Protein AF-A0A6P0LXU1-F1 (afdb_monomer)

Solvent-accessible surface area (backbone atoms only — not comparable to full-atom values): 3288 Å² total; per-residue (Å²): 128,83,78,28,70,77,44,38,76,49,49,51,62,78,90,21,50,69,52,43,52,56,43,41,76,77,68,51,52,80,74,52,64,69,46,62,74,78,85,83,85,77,86,86,59,94,88,58,136

Foldseek 3Di:
DPALVPLCVQLPDPVNVVSVVVVVVVPDDPVCSRPHDDDDDDPDDPPDD

Secondary structure (DSSP, 8-state):
----HHHHHHHSSGGGHHHHHHHHHTT--TGGGGSPP--------SS--

pLDDT: mean 89.57, std 9.32, range [52.5, 96.06]

Mean predicted aligned error: 4.77 Å

Radius of gyration: 14.29 Å; Cα contacts (8 Å, |Δi|>4): 23; chains: 1; bounding box: 45×18×26 Å

Structure (mmCIF, N/CA/C/O backbone):
data_AF-A0A6P0LXU1-F1
#
_entry.id   AF-A0A6P0LXU1-F1
#
loop_
_atom_site.group_PDB
_atom_site.id
_atom_site.type_symbol
_atom_site.label_atom_id
_atom_site.label_alt_id
_atom_site.label_comp_id
_atom_site.label_asym_id
_atom_site.label_entity_id
_atom_site.label_seq_id
_atom_site.pdbx_PDB_ins_code
_atom_site.Cartn_x
_atom_site.Cartn_y
_atom_site.Cartn_z
_atom_site.occupancy
_atom_site.B_iso_or_equiv
_atom_site.auth_seq_id
_atom_site.auth_comp_id
_atom_site.auth_asym_id
_atom_site.auth_atom_id
_atom_site.pdbx_PDB_model_num
ATOM 1 N N . MET A 1 1 ? -5.800 -8.254 18.286 1.00 52.50 1 MET A N 1
ATOM 2 C CA . MET 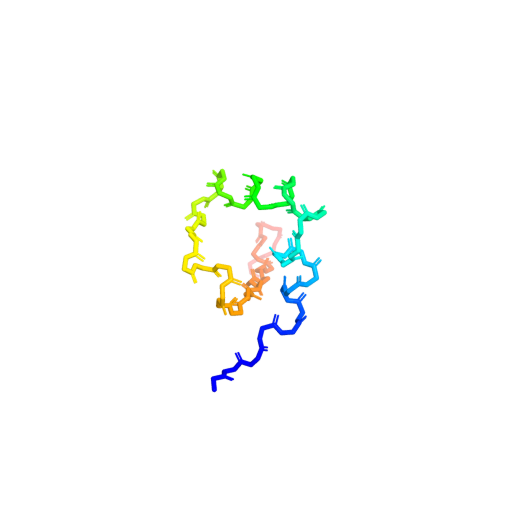A 1 1 ? -5.348 -8.257 16.875 1.00 52.50 1 MET A CA 1
ATOM 3 C C . MET A 1 1 ? -4.555 -6.978 16.662 1.00 52.50 1 MET A C 1
ATOM 5 O O . MET A 1 1 ? -4.964 -5.987 17.253 1.00 52.50 1 MET A O 1
ATOM 9 N N . PRO A 1 2 ? -3.422 -6.971 15.939 1.00 54.03 2 PRO A N 1
ATOM 10 C CA . PRO A 1 2 ? -2.680 -5.731 15.728 1.00 54.03 2 PRO A CA 1
ATOM 11 C C . PRO A 1 2 ? -3.586 -4.727 15.009 1.00 54.03 2 PRO A C 1
ATOM 13 O O . PRO A 1 2 ? -4.178 -5.048 13.979 1.00 54.03 2 PRO A O 1
ATOM 16 N N . GLU A 1 3 ? -3.751 -3.543 15.590 1.00 75.25 3 GLU A N 1
ATOM 17 C CA . GLU A 1 3 ? -4.676 -2.541 15.071 1.00 75.25 3 GLU A CA 1
ATOM 18 C C . GLU A 1 3 ? -4.102 -1.911 13.795 1.00 75.25 3 GLU A C 1
ATOM 20 O O . GLU A 1 3 ? -3.008 -1.346 13.789 1.00 75.25 3 GLU A O 1
ATOM 25 N N . ASN A 1 4 ? -4.834 -1.989 12.683 1.00 85.50 4 ASN A N 1
ATOM 26 C CA . ASN A 1 4 ? -4.405 -1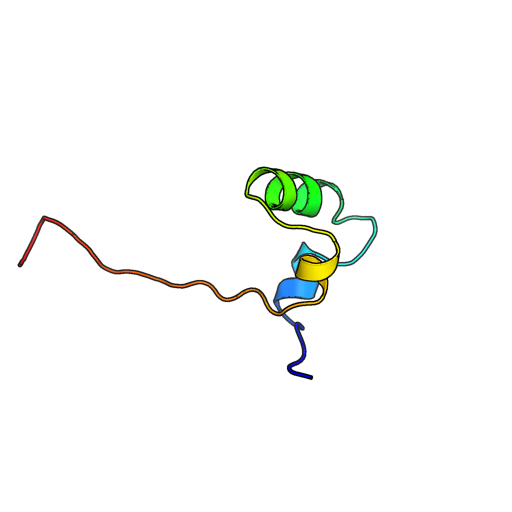.514 11.365 1.00 85.50 4 ASN A CA 1
ATOM 27 C C . ASN A 1 4 ? -4.589 0.016 11.186 1.00 85.50 4 ASN A C 1
ATOM 29 O O . ASN A 1 4 ? -4.848 0.495 10.079 1.00 85.50 4 ASN A O 1
ATOM 33 N N . LEU A 1 5 ? -4.428 0.785 12.274 1.00 86.12 5 LEU A N 1
ATOM 34 C CA . LEU A 1 5 ? -4.781 2.209 12.433 1.00 86.12 5 LEU A CA 1
ATOM 35 C C . LEU A 1 5 ? -4.260 3.111 11.307 1.00 86.12 5 LEU A C 1
ATOM 37 O O . LEU A 1 5 ? -4.964 3.997 10.827 1.00 86.12 5 LEU A O 1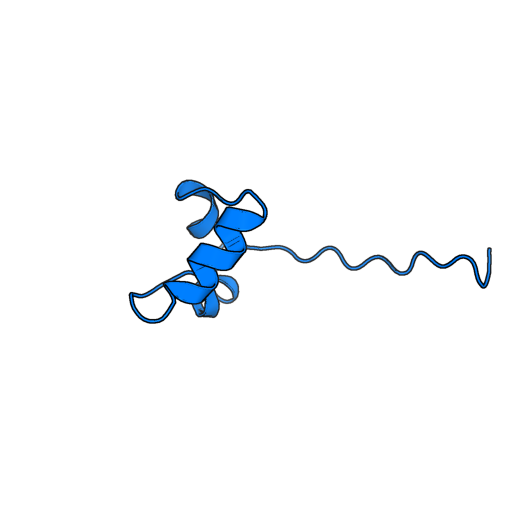
ATOM 41 N N . ARG A 1 6 ? -3.023 2.881 10.850 1.00 89.56 6 ARG A N 1
ATOM 42 C CA . ARG A 1 6 ? -2.411 3.674 9.770 1.00 89.56 6 ARG A CA 1
ATOM 43 C C . ARG A 1 6 ? -2.981 3.324 8.397 1.00 89.56 6 ARG A C 1
ATOM 45 O O . ARG A 1 6 ? -3.267 4.222 7.613 1.00 89.56 6 ARG A O 1
ATOM 52 N N . SER A 1 7 ? -3.185 2.040 8.111 1.00 91.31 7 SER A N 1
ATOM 53 C CA . SER A 1 7 ? -3.761 1.584 6.839 1.00 91.31 7 SER A CA 1
ATOM 54 C C . SER A 1 7 ? -5.241 1.941 6.694 1.00 91.31 7 SER A C 1
ATOM 56 O O . SER A 1 7 ? -5.690 2.179 5.575 1.00 91.31 7 SER A O 1
ATOM 58 N N . GLN A 1 8 ? -5.989 2.076 7.797 1.00 90.38 8 GLN A N 1
ATOM 59 C CA . GLN A 1 8 ? -7.403 2.471 7.750 1.00 90.38 8 GLN A CA 1
ATOM 60 C C . GLN A 1 8 ? -7.629 3.815 7.052 1.00 90.38 8 GLN A C 1
ATOM 62 O O . GLN A 1 8 ? -8.640 3.990 6.377 1.00 90.38 8 GLN A O 1
ATOM 67 N N . VAL A 1 9 ? -6.664 4.736 7.142 1.00 91.31 9 VAL A N 1
ATOM 68 C CA . VAL A 1 9 ? -6.726 6.054 6.491 1.00 91.31 9 VAL A CA 1
ATOM 69 C C . VAL A 1 9 ? -6.948 5.932 4.981 1.00 91.31 9 VAL A C 1
ATOM 71 O O . VAL A 1 9 ? -7.609 6.789 4.391 1.00 91.31 9 VAL A O 1
ATOM 74 N N . VAL A 1 10 ? -6.430 4.868 4.359 1.00 89.31 10 VAL A N 1
ATOM 75 C CA . VAL A 1 10 ? -6.519 4.640 2.912 1.00 89.31 10 VAL A CA 1
ATOM 76 C C . VAL A 1 10 ? -7.446 3.490 2.521 1.00 89.31 10 VAL A C 1
ATOM 78 O O . VAL A 1 10 ? -7.874 3.471 1.371 1.00 89.31 10 VAL A O 1
ATOM 81 N N . THR A 1 11 ? -7.792 2.573 3.433 1.00 90.50 11 THR A N 1
ATOM 82 C CA . THR A 1 11 ? -8.655 1.415 3.130 1.00 90.50 11 THR A CA 1
ATOM 83 C C . THR A 1 11 ? -10.110 1.595 3.573 1.00 90.50 11 THR A C 1
ATOM 85 O O . THR A 1 11 ? -11.012 1.103 2.890 1.00 90.50 11 THR A O 1
ATOM 88 N N . GLN A 1 12 ? -10.375 2.333 4.657 1.00 90.69 12 GLN A N 1
ATOM 89 C CA . GLN A 1 12 ? -11.694 2.383 5.299 1.00 90.69 12 GLN A CA 1
ATOM 90 C C . GLN A 1 12 ? -12.515 3.624 4.927 1.00 90.69 12 GLN A C 1
ATOM 92 O O . GLN A 1 12 ? -11.993 4.721 4.741 1.00 90.69 12 GLN A O 1
ATOM 97 N N . GLY A 1 13 ? -13.836 3.443 4.837 1.00 90.12 13 GLY A N 1
ATOM 98 C CA . GLY A 1 13 ? -14.800 4.494 4.500 1.00 90.12 13 GLY A CA 1
ATOM 99 C C . GLY A 1 13 ? -15.155 4.573 3.010 1.00 90.12 13 GLY A C 1
ATOM 100 O O . GLY A 1 13 ? -14.398 4.162 2.124 1.00 90.12 13 GLY A O 1
ATOM 101 N N . VAL A 1 14 ? -16.344 5.112 2.721 1.00 90.56 14 VAL A N 1
ATOM 102 C CA . VAL A 1 14 ? -16.889 5.219 1.351 1.00 90.56 14 VAL A CA 1
ATOM 103 C C . VAL A 1 14 ? -16.001 6.097 0.467 1.00 90.56 14 VAL A C 1
ATOM 105 O O . VAL A 1 14 ? -15.692 5.726 -0.661 1.00 90.56 14 VAL A O 1
ATOM 108 N N . GLN A 1 15 ? -15.482 7.195 1.023 1.00 92.88 15 GLN A N 1
ATOM 109 C CA . GLN A 1 15 ? -14.597 8.140 0.329 1.00 92.88 15 GLN A CA 1
ATOM 110 C C . GLN A 1 15 ? -13.254 7.523 -0.110 1.00 92.88 15 GLN A C 1
ATOM 112 O O . GLN A 1 15 ? -12.534 8.108 -0.912 1.00 92.88 15 GLN A O 1
ATOM 117 N N . ARG A 1 16 ? -12.899 6.333 0.397 1.00 93.31 16 ARG A N 1
ATOM 118 C CA . ARG A 1 16 ? -11.675 5.600 0.029 1.00 93.31 16 ARG A CA 1
ATOM 119 C C . ARG A 1 16 ? -11.894 4.542 -1.056 1.00 93.31 16 ARG A C 1
ATOM 121 O O . ARG A 1 16 ? -10.994 3.753 -1.333 1.00 93.31 16 ARG A O 1
ATOM 128 N N . ALA A 1 17 ? -13.059 4.539 -1.708 1.00 92.56 17 ALA A N 1
ATOM 129 C CA . ALA A 1 17 ? -13.343 3.699 -2.872 1.00 92.56 17 ALA A CA 1
ATOM 130 C C . ALA A 1 17 ? -12.253 3.738 -3.972 1.00 92.56 17 ALA A C 1
ATOM 132 O O . ALA A 1 17 ? -11.823 2.655 -4.374 1.00 92.56 17 ALA A O 1
ATOM 133 N N . PRO A 1 18 ? -11.741 4.908 -4.419 1.00 93.12 18 PRO A N 1
ATOM 134 C CA . PRO A 1 18 ? -10.690 4.941 -5.441 1.00 93.12 18 PRO A CA 1
ATOM 135 C C . PRO A 1 18 ? -9.374 4.314 -4.959 1.00 93.12 18 PRO A C 1
ATOM 137 O O . PRO A 1 18 ? -8.741 3.56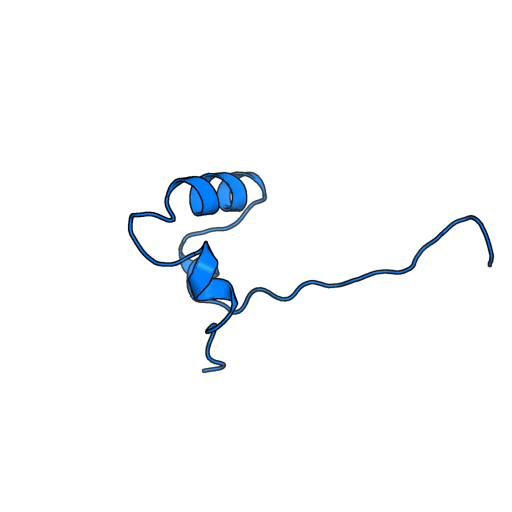6 -5.698 1.00 93.12 18 PRO A O 1
ATOM 140 N N . ASN A 1 19 ? -8.999 4.520 -3.693 1.00 94.69 19 ASN A N 1
ATOM 141 C CA . ASN A 1 19 ? -7.805 3.897 -3.116 1.00 94.69 19 ASN A CA 1
ATOM 142 C C . ASN A 1 19 ?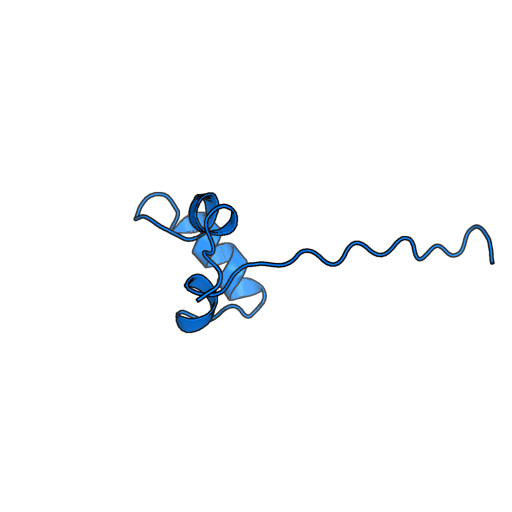 -7.923 2.367 -3.098 1.00 94.69 19 ASN A C 1
ATOM 144 O O . ASN A 1 19 ? -6.991 1.668 -3.488 1.00 94.69 19 ASN A O 1
ATOM 148 N N . ARG A 1 20 ? -9.085 1.832 -2.693 1.00 93.69 20 ARG A N 1
ATOM 149 C CA . ARG A 1 20 ? -9.336 0.384 -2.732 1.00 93.69 20 ARG A CA 1
ATOM 150 C C . ARG A 1 20 ? -9.320 -0.164 -4.155 1.00 93.69 20 ARG A C 1
ATOM 152 O O . ARG A 1 20 ? -8.834 -1.270 -4.346 1.00 93.69 20 ARG A O 1
ATOM 159 N N . ALA A 1 21 ? -9.814 0.582 -5.144 1.00 94.62 21 ALA 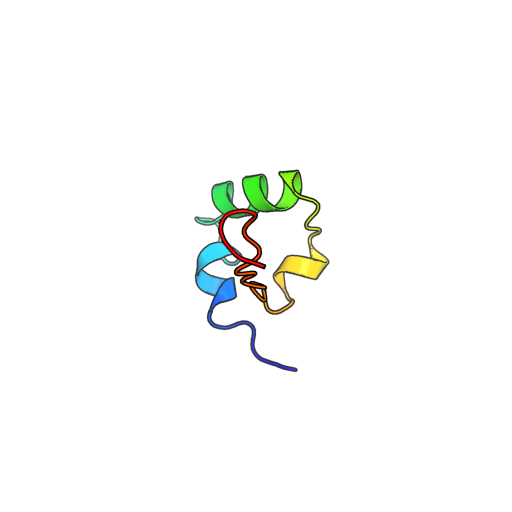A N 1
ATOM 160 C CA . ALA A 1 21 ? -9.742 0.159 -6.543 1.00 94.62 21 ALA A CA 1
ATOM 161 C C . ALA A 1 21 ? -8.284 -0.045 -6.994 1.00 94.62 21 ALA A C 1
ATOM 163 O O . ALA A 1 21 ? -7.962 -1.090 -7.555 1.00 94.62 21 ALA A O 1
ATOM 164 N N . MET A 1 22 ? -7.392 0.892 -6.655 1.00 95.56 22 MET A N 1
ATOM 165 C CA . MET A 1 22 ? -5.956 0.770 -6.936 1.00 95.56 22 MET A CA 1
ATOM 166 C C . MET A 1 22 ? -5.318 -0.415 -6.200 1.00 95.56 22 MET A C 1
ATOM 168 O O . MET A 1 22 ? -4.542 -1.162 -6.789 1.00 95.56 22 MET A O 1
ATOM 172 N N . LEU A 1 23 ? -5.669 -0.631 -4.929 1.00 94.88 23 LEU A N 1
ATOM 173 C CA . LEU A 1 23 ? -5.142 -1.757 -4.148 1.00 94.88 23 LEU A CA 1
ATOM 174 C C . LEU A 1 23 ? -5.611 -3.116 -4.693 1.00 94.88 23 LEU A C 1
ATOM 176 O O . LEU A 1 23 ? -4.830 -4.065 -4.735 1.00 94.88 23 LEU A O 1
ATOM 180 N N . ARG A 1 24 ? -6.853 -3.218 -5.180 1.00 94.38 24 ARG A N 1
ATOM 181 C CA . ARG A 1 24 ? -7.339 -4.442 -5.839 1.00 94.38 24 ARG A CA 1
ATOM 182 C C . ARG A 1 24 ? -6.594 -4.733 -7.139 1.00 94.38 24 ARG A C 1
ATOM 184 O O . ARG A 1 24 ? -6.327 -5.894 -7.428 1.00 94.38 24 ARG A O 1
ATOM 191 N N . ALA A 1 25 ? -6.202 -3.699 -7.885 1.00 96.06 25 ALA A N 1
ATOM 192 C CA . ALA A 1 25 ? -5.418 -3.870 -9.110 1.00 96.06 25 ALA A CA 1
ATOM 193 C C . ALA A 1 25 ? -4.038 -4.510 -8.859 1.00 96.06 25 ALA A C 1
ATOM 195 O O . ALA A 1 25 ? -3.503 -5.161 -9.750 1.00 96.06 25 ALA A O 1
ATOM 196 N N . VAL A 1 26 ? -3.483 -4.370 -7.648 1.00 95.06 26 VAL A N 1
ATOM 197 C CA . VAL A 1 26 ? -2.215 -5.002 -7.234 1.00 95.06 26 VAL A CA 1
ATOM 198 C C . VAL A 1 26 ? -2.413 -6.288 -6.417 1.00 95.06 26 VAL A C 1
ATOM 200 O O . VAL A 1 26 ? -1.454 -6.804 -5.851 1.00 95.06 26 VAL A O 1
ATOM 203 N N . GLY A 1 27 ? -3.640 -6.821 -6.365 1.00 95.44 27 GLY A N 1
ATOM 204 C CA . GLY A 1 27 ? -3.938 -8.139 -5.795 1.00 95.44 27 GLY A CA 1
ATOM 205 C C . GLY A 1 27 ? -4.562 -8.148 -4.398 1.00 95.44 27 GLY A C 1
ATOM 206 O O . GLY A 1 27 ? -4.708 -9.225 -3.829 1.00 95.44 27 GLY A O 1
ATOM 207 N N . PHE A 1 28 ? -4.951 -6.998 -3.835 1.00 95.56 28 PHE A N 1
ATOM 208 C CA . PHE A 1 28 ? -5.663 -6.985 -2.551 1.00 95.56 28 PHE A CA 1
ATOM 209 C C . PHE A 1 28 ? -7.078 -7.544 -2.693 1.00 95.56 28 PHE A C 1
ATOM 211 O O . PHE A 1 28 ? -7.805 -7.216 -3.634 1.00 95.56 28 PHE A O 1
ATOM 218 N N . THR A 1 29 ? -7.492 -8.313 -1.695 1.00 95.19 29 THR A N 1
ATOM 219 C CA . THR A 1 29 ? -8.863 -8.800 -1.520 1.00 95.19 29 THR A CA 1
ATOM 220 C C . THR A 1 29 ? -9.571 -8.057 -0.386 1.00 95.19 29 THR A C 1
ATOM 222 O O . THR A 1 29 ? -8.973 -7.241 0.320 1.00 95.19 29 THR A O 1
ATOM 225 N N . ASP A 1 30 ? -10.864 -8.322 -0.203 1.00 91.62 30 ASP A N 1
ATOM 226 C CA . ASP A 1 30 ? -11.646 -7.665 0.849 1.00 91.62 30 ASP A CA 1
ATOM 227 C C . ASP A 1 30 ? -11.132 -8.004 2.257 1.00 91.62 30 ASP A C 1
ATOM 229 O O . ASP A 1 30 ? -11.055 -7.120 3.115 1.00 91.62 30 ASP A O 1
ATOM 233 N N . ASP A 1 31 ? -10.668 -9.239 2.457 1.00 92.06 31 ASP A N 1
ATOM 234 C CA . ASP A 1 31 ? -10.067 -9.688 3.714 1.00 92.06 31 ASP A CA 1
ATOM 235 C C . ASP A 1 31 ? -8.771 -8.928 4.037 1.00 92.06 31 ASP A C 1
ATOM 237 O O . ASP A 1 31 ? -8.459 -8.680 5.205 1.00 92.06 31 ASP A O 1
ATOM 241 N N . ASP A 1 32 ? -8.019 -8.499 3.019 1.00 92.94 32 ASP A N 1
ATOM 242 C CA . ASP A 1 32 ? -6.747 -7.794 3.200 1.00 92.94 32 ASP A CA 1
ATOM 243 C C . ASP A 1 32 ? -6.923 -6.361 3.712 1.00 92.94 32 ASP A C 1
ATOM 245 O O . ASP A 1 32 ? -6.036 -5.840 4.388 1.00 92.94 32 ASP A O 1
ATOM 249 N N . PHE A 1 33 ? -8.079 -5.724 3.494 1.00 90.88 33 PHE A N 1
ATOM 250 C CA . PHE A 1 33 ? -8.335 -4.370 4.006 1.00 90.88 33 PHE A CA 1
ATOM 251 C C . PHE A 1 33 ? -8.484 -4.305 5.531 1.00 90.88 33 PHE A C 1
ATOM 253 O O . PHE A 1 33 ? -8.399 -3.216 6.115 1.00 90.88 33 PHE A O 1
ATOM 260 N N . THR A 1 34 ? -8.692 -5.455 6.173 1.00 90.44 34 THR A N 1
ATOM 261 C CA . THR A 1 34 ? -8.736 -5.593 7.636 1.00 90.44 34 THR A CA 1
ATOM 262 C C . THR A 1 34 ? -7.357 -5.845 8.247 1.00 90.44 34 THR A C 1
ATOM 264 O O . THR A 1 34 ? -7.153 -5.602 9.436 1.00 90.44 34 THR A O 1
ATOM 267 N N . LYS A 1 35 ? -6.383 -6.263 7.434 1.00 92.06 35 LYS A N 1
ATOM 268 C CA . LYS A 1 35 ? -5.010 -6.536 7.864 1.00 92.06 35 LYS A CA 1
ATOM 269 C C . LYS A 1 35 ? -4.191 -5.234 7.899 1.00 92.06 35 LYS A C 1
ATOM 271 O O . LYS A 1 35 ? -4.510 -4.277 7.186 1.00 92.06 35 LYS A O 1
ATOM 276 N N . PRO A 1 36 ? -3.142 -5.146 8.733 1.00 92.62 36 PRO A N 1
ATOM 277 C CA . PRO A 1 36 ? -2.186 -4.046 8.662 1.00 92.62 36 PRO A CA 1
ATOM 278 C C . PRO A 1 36 ? -1.362 -4.124 7.370 1.00 92.62 36 PRO A C 1
ATOM 280 O O . PRO A 1 36 ? -0.827 -5.177 7.030 1.00 92.62 36 PRO A O 1
ATOM 283 N N . ILE A 1 37 ? -1.229 -2.996 6.668 1.00 93.25 37 ILE A N 1
ATOM 284 C CA . ILE A 1 37 ? -0.362 -2.885 5.486 1.00 93.25 37 ILE A CA 1
ATOM 285 C C . ILE A 1 37 ? 1.059 -2.560 5.949 1.00 93.25 37 ILE A C 1
ATOM 287 O O . ILE A 1 37 ? 1.279 -1.541 6.606 1.00 93.25 37 ILE A O 1
ATOM 291 N N . VAL A 1 38 ? 2.019 -3.410 5.587 1.00 93.06 38 VAL A N 1
ATOM 292 C CA . VAL A 1 38 ? 3.434 -3.255 5.947 1.00 93.06 38 VAL A CA 1
ATOM 293 C C . VAL A 1 38 ? 4.243 -2.957 4.689 1.00 93.06 38 VAL A C 1
ATOM 295 O O . VAL A 1 38 ? 4.306 -3.774 3.775 1.00 93.06 38 VAL A O 1
ATOM 298 N N . GLY A 1 39 ? 4.862 -1.778 4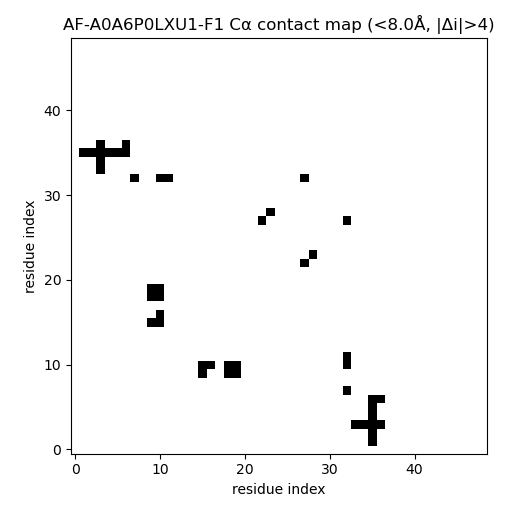.636 1.00 93.19 39 GLY A N 1
ATOM 299 C CA . GLY A 1 39 ? 5.793 -1.425 3.568 1.00 93.19 39 GLY A CA 1
ATOM 300 C C . GLY A 1 39 ? 7.171 -2.024 3.834 1.00 93.19 39 GLY A C 1
ATOM 301 O O . GLY A 1 39 ? 7.788 -1.707 4.849 1.00 93.19 39 GLY A O 1
ATOM 302 N N . LEU A 1 40 ? 7.664 -2.862 2.922 1.00 94.75 40 LEU A N 1
ATOM 303 C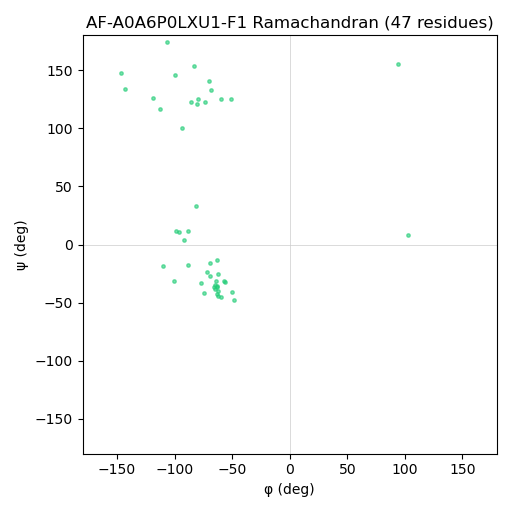 CA . LEU A 1 40 ? 9.035 -3.368 2.951 1.00 94.75 40 LEU A CA 1
ATOM 304 C C . LEU A 1 40 ? 9.921 -2.469 2.082 1.00 94.75 40 LEU A C 1
ATOM 306 O O . LEU A 1 40 ? 9.918 -2.581 0.858 1.00 94.75 40 LEU A O 1
ATOM 310 N N . ALA A 1 41 ? 10.663 -1.560 2.711 1.00 95.50 41 ALA A N 1
ATOM 311 C CA . ALA A 1 41 ? 11.633 -0.725 2.010 1.00 95.50 41 ALA A CA 1
ATOM 312 C C . ALA A 1 41 ? 12.927 -1.517 1.767 1.00 95.50 41 ALA A C 1
ATOM 314 O O . ALA A 1 41 ? 13.523 -2.036 2.710 1.00 95.50 41 ALA A O 1
ATOM 315 N N . ASN A 1 42 ? 13.360 -1.598 0.510 1.00 93.75 42 ASN A N 1
ATOM 316 C CA . ASN A 1 42 ? 14.597 -2.264 0.114 1.00 93.75 42 ASN A CA 1
ATOM 317 C C . ASN A 1 42 ? 15.541 -1.243 -0.541 1.00 93.75 42 ASN A C 1
ATOM 319 O O . ASN A 1 42 ? 15.147 -0.558 -1.481 1.00 93.75 42 ASN A O 1
ATOM 323 N N . GLY A 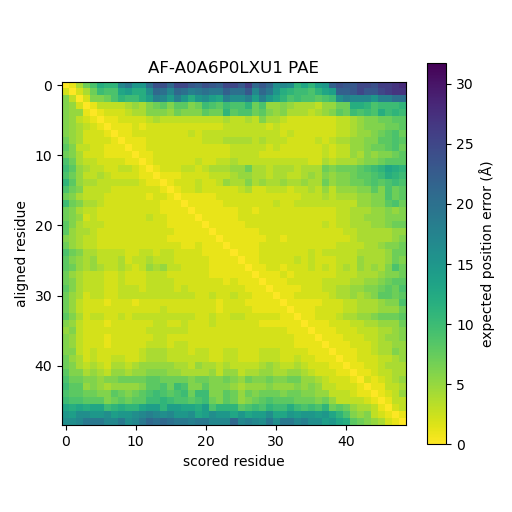1 43 ? 16.769 -1.146 -0.024 1.00 92.62 43 GLY A N 1
ATOM 324 C CA . GLY A 1 43 ? 17.828 -0.266 -0.531 1.00 92.62 43 GLY A CA 1
ATOM 325 C C . GLY A 1 43 ? 18.707 -0.887 -1.620 1.00 92.62 43 GLY A C 1
ATOM 326 O O . GLY A 1 43 ? 19.767 -0.340 -1.912 1.00 92.62 43 GLY A O 1
ATOM 327 N N . TYR A 1 44 ? 18.310 -2.032 -2.182 1.00 92.44 44 TYR A N 1
ATOM 328 C CA . TYR A 1 44 ? 19.018 -2.706 -3.265 1.00 92.44 44 TYR A CA 1
ATOM 329 C C . TYR A 1 44 ? 19.302 -1.731 -4.409 1.00 92.44 44 TYR A C 1
ATOM 331 O O . TYR A 1 44 ? 18.401 -1.082 -4.943 1.00 92.44 44 TYR A O 1
ATOM 339 N N . SER A 1 45 ? 20.576 -1.649 -4.773 1.00 91.38 45 SER A N 1
ATOM 340 C CA . SER A 1 45 ? 21.094 -0.780 -5.818 1.00 91.38 45 SER A CA 1
ATOM 341 C C . SER A 1 45 ? 22.262 -1.477 -6.502 1.00 91.38 45 SER A C 1
ATOM 343 O O . SER A 1 45 ? 23.006 -2.217 -5.867 1.00 91.38 45 SER A O 1
ATOM 345 N N . THR A 1 46 ? 22.443 -1.235 -7.797 1.00 93.12 46 THR A N 1
ATOM 346 C CA . THR A 1 46 ? 23.579 -1.758 -8.573 1.00 93.12 46 THR A CA 1
ATOM 347 C C . THR A 1 46 ? 24.768 -0.794 -8.597 1.00 93.12 46 THR A C 1
ATOM 349 O O . THR A 1 46 ? 25.733 -1.036 -9.315 1.00 93.12 46 THR A O 1
ATOM 352 N N . ILE A 1 47 ? 24.681 0.330 -7.874 1.00 90.25 47 ILE A N 1
ATOM 353 C CA . ILE A 1 47 ? 25.712 1.382 -7.845 1.00 90.25 47 ILE A CA 1
ATOM 354 C C . ILE A 1 47 ? 26.909 0.977 -6.975 1.00 90.25 47 ILE A C 1
ATOM 356 O O . ILE A 1 47 ? 28.040 1.335 -7.298 1.00 90.25 47 ILE A O 1
ATOM 360 N N . THR A 1 48 ? 26.670 0.213 -5.908 1.00 70.12 48 THR A N 1
ATOM 361 C CA . THR A 1 48 ? 27.698 -0.226 -4.956 1.00 70.12 48 THR A CA 1
ATOM 362 C C . THR A 1 48 ? 27.373 -1.655 -4.509 1.00 70.12 48 THR A C 1
ATOM 364 O O . THR A 1 48 ? 26.201 -1.899 -4.213 1.00 70.12 48 THR A O 1
ATOM 367 N N . PRO A 1 49 ? 28.345 -2.591 -4.484 1.00 68.88 49 PRO A N 1
ATOM 368 C CA . PRO A 1 49 ? 28.170 -3.902 -3.855 1.00 68.88 49 PRO A CA 1
ATOM 369 C C . PRO A 1 49 ? 27.797 -3.804 -2.373 1.00 68.88 49 PRO A C 1
ATOM 371 O O . PRO A 1 49 ? 28.260 -2.841 -1.714 1.00 68.88 49 PRO A O 1
#

Sequence (49 aa):
MPENLRSQVVTQGVQRAPNRAMLRAVGFTDDDFTKPIVGLANGYSTITP